Protein AF-A0A9X6YJ36-F1 (afdb_monomer_lite)

Structure (mmCIF, N/CA/C/O backbone):
data_AF-A0A9X6YJ36-F1
#
_entry.id   AF-A0A9X6YJ36-F1
#
loop_
_atom_site.group_PDB
_atom_site.id
_atom_site.type_symbol
_atom_site.label_atom_id
_atom_site.label_alt_id
_atom_site.label_comp_id
_atom_site.label_asym_id
_atom_site.label_entity_id
_atom_site.label_seq_id
_atom_site.pdbx_PDB_ins_code
_atom_site.Cartn_x
_atom_site.Cartn_y
_atom_site.Cartn_z
_atom_site.occupancy
_atom_site.B_iso_or_equiv
_atom_site.auth_seq_id
_atom_site.auth_comp_id
_atom_site.auth_asym_id
_atom_site.auth_atom_id
_atom_site.pdbx_PDB_model_num
ATOM 1 N N . MET A 1 1 ? 21.153 4.451 9.758 1.00 41.94 1 MET A N 1
ATOM 2 C CA . MET A 1 1 ? 20.316 3.243 9.916 1.00 41.94 1 MET A CA 1
ATOM 3 C C . MET A 1 1 ? 19.166 3.372 8.940 1.00 41.94 1 MET A C 1
ATOM 5 O O . MET A 1 1 ? 18.657 4.486 8.860 1.00 41.94 1 MET A O 1
ATOM 9 N N . PRO A 1 2 ? 18.805 2.326 8.182 1.00 46.94 2 PRO A N 1
ATOM 10 C CA . PRO A 1 2 ? 17.690 2.423 7.253 1.00 46.94 2 PRO A CA 1
ATOM 11 C C . PRO A 1 2 ? 16.417 2.746 8.031 1.00 46.94 2 PRO A C 1
ATOM 13 O O . PRO A 1 2 ? 16.202 2.185 9.113 1.00 46.94 2 PRO A O 1
ATOM 16 N N . SER A 1 3 ? 15.610 3.673 7.520 1.00 47.53 3 SER A N 1
ATOM 17 C CA . SER A 1 3 ? 14.328 4.006 8.154 1.00 47.53 3 SER A CA 1
ATOM 18 C C . SER A 1 3 ? 13.435 2.760 8.233 1.00 47.53 3 SER A C 1
ATOM 20 O O . SER A 1 3 ? 13.602 1.820 7.456 1.00 47.53 3 SER A O 1
ATOM 22 N N . ASP A 1 4 ? 12.479 2.725 9.161 1.00 53.12 4 ASP A N 1
ATOM 23 C CA . ASP A 1 4 ? 11.552 1.588 9.313 1.00 53.12 4 ASP A CA 1
ATOM 24 C C . ASP A 1 4 ? 10.821 1.269 7.985 1.00 53.12 4 ASP A C 1
ATOM 26 O O . ASP A 1 4 ? 10.592 0.113 7.625 1.00 53.12 4 ASP A O 1
ATOM 30 N N . HIS A 1 5 ? 10.593 2.309 7.174 1.00 48.12 5 HIS A N 1
ATOM 31 C CA . HIS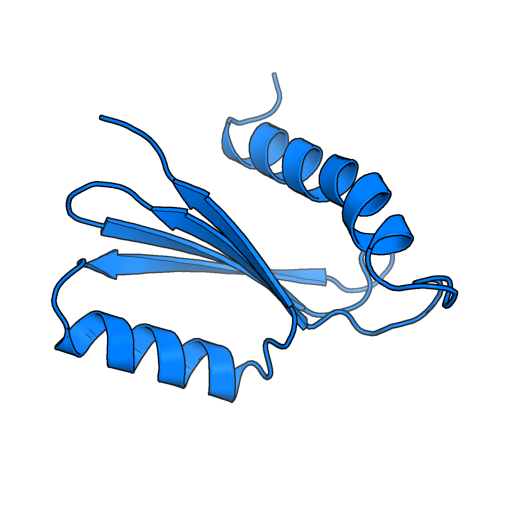 A 1 5 ? 10.107 2.212 5.799 1.00 48.12 5 HIS A CA 1
ATOM 32 C C . HIS A 1 5 ? 11.084 1.475 4.866 1.00 48.12 5 HIS A C 1
ATOM 34 O O . HIS A 1 5 ? 10.661 0.598 4.121 1.00 48.12 5 HIS A O 1
ATOM 40 N N . GLU A 1 6 ? 12.389 1.762 4.913 1.00 46.31 6 GLU A N 1
ATOM 41 C CA . GLU A 1 6 ? 13.416 1.064 4.117 1.00 46.31 6 GLU A CA 1
ATOM 42 C C . GLU A 1 6 ? 13.598 -0.401 4.525 1.00 46.31 6 GLU A C 1
ATOM 44 O O . GLU A 1 6 ? 13.868 -1.249 3.674 1.00 46.31 6 GLU A O 1
ATOM 49 N N . GLN A 1 7 ? 13.392 -0.735 5.800 1.00 51.56 7 GLN A N 1
ATOM 50 C CA . GLN A 1 7 ? 13.436 -2.125 6.260 1.00 51.56 7 GLN A CA 1
ATOM 51 C C . GLN A 1 7 ? 12.212 -2.922 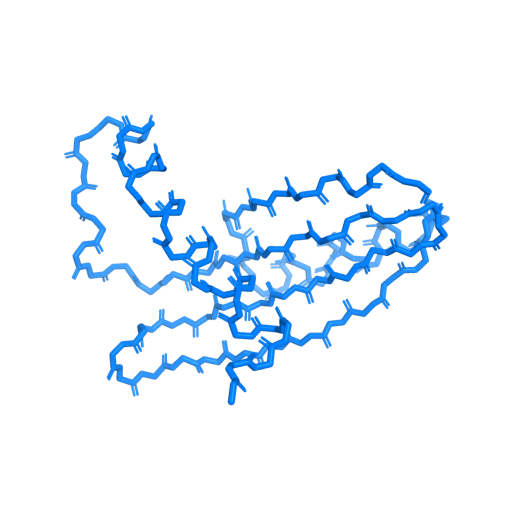5.802 1.00 51.56 7 GLN A C 1
ATOM 53 O O . GLN A 1 7 ? 12.356 -4.061 5.355 1.00 51.56 7 GLN A O 1
ATOM 58 N N . LYS A 1 8 ? 11.017 -2.320 5.827 1.00 53.12 8 LYS A N 1
ATOM 59 C CA . LYS A 1 8 ? 9.810 -2.920 5.235 1.00 53.12 8 LYS A CA 1
ATOM 60 C C . LYS A 1 8 ? 9.953 -3.092 3.725 1.00 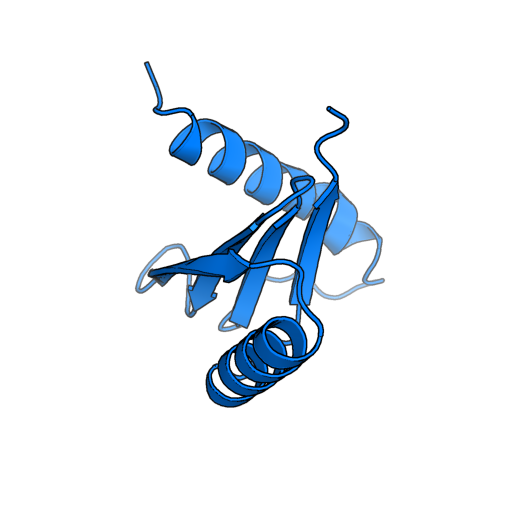53.12 8 LYS A C 1
ATOM 62 O O . LYS A 1 8 ? 9.627 -4.155 3.204 1.00 53.12 8 LYS A O 1
ATOM 67 N N . LEU A 1 9 ? 10.537 -2.107 3.039 1.00 52.50 9 LEU A N 1
ATOM 68 C CA . LEU A 1 9 ? 10.894 -2.197 1.621 1.00 52.50 9 LEU A CA 1
ATOM 69 C C . LEU A 1 9 ? 11.831 -3.380 1.343 1.00 52.50 9 LEU A C 1
ATOM 71 O O . LEU A 1 9 ? 11.573 -4.150 0.421 1.00 52.50 9 LEU A O 1
ATOM 75 N N . LEU A 1 10 ? 12.863 -3.580 2.169 1.00 49.75 10 LEU A N 1
ATOM 76 C CA . LEU A 1 10 ? 13.774 -4.723 2.059 1.00 49.75 10 LEU A CA 1
ATOM 77 C C . LEU A 1 10 ? 13.063 -6.058 2.338 1.00 49.75 10 LEU A C 1
ATOM 79 O O . LEU A 1 10 ? 13.357 -7.068 1.705 1.00 49.75 10 LEU A O 1
ATOM 83 N N . LYS A 1 11 ? 12.084 -6.075 3.247 1.00 53.25 11 LYS A N 1
ATOM 84 C CA . LYS A 1 11 ? 11.272 -7.257 3.568 1.00 53.25 11 LYS A CA 1
ATOM 85 C C . LYS A 1 11 ? 10.325 -7.631 2.419 1.00 53.25 11 LYS A C 1
ATOM 87 O O . LYS A 1 11 ? 10.246 -8.807 2.071 1.00 53.25 11 LYS A O 1
ATOM 92 N N . PHE A 1 12 ? 9.699 -6.653 1.757 1.00 53.66 12 PHE A N 1
ATOM 93 C CA . PHE A 1 12 ? 8.966 -6.868 0.501 1.00 53.66 12 PHE A CA 1
ATOM 94 C C . PHE A 1 12 ? 9.904 -7.285 -0.646 1.00 53.66 12 PHE A C 1
ATOM 96 O O . PHE A 1 12 ? 9.561 -8.168 -1.430 1.00 53.66 12 PHE A O 1
ATOM 103 N N . GLN A 1 13 ? 11.121 -6.733 -0.718 1.00 49.75 13 GLN A N 1
ATOM 104 C CA . GLN A 1 13 ? 12.152 -7.194 -1.655 1.00 49.75 13 GLN A CA 1
ATOM 105 C C . GLN A 1 13 ? 12.588 -8.641 -1.381 1.00 49.75 13 GLN A C 1
ATOM 107 O O . GLN A 1 13 ? 12.790 -9.393 -2.324 1.00 49.75 13 GLN A O 1
ATOM 112 N N . LEU A 1 14 ? 12.698 -9.082 -0.128 1.00 47.72 14 LEU A N 1
ATOM 113 C CA . LEU A 1 14 ? 12.984 -10.483 0.207 1.00 47.72 14 LEU A CA 1
ATOM 114 C C . LEU A 1 14 ? 11.781 -11.393 -0.087 1.00 47.72 14 LEU A C 1
ATOM 116 O O . LEU A 1 14 ? 11.962 -12.531 -0.526 1.00 47.72 14 LEU A O 1
ATOM 120 N N . PHE A 1 15 ? 10.556 -10.871 0.035 1.00 49.88 15 PHE A N 1
ATOM 121 C CA . PHE A 1 15 ? 9.333 -11.540 -0.418 1.00 49.88 15 PHE A CA 1
ATOM 122 C C . PHE A 1 15 ? 9.313 -11.782 -1.944 1.00 49.88 15 PHE A C 1
ATOM 124 O O . PHE A 1 15 ? 8.578 -12.659 -2.398 1.00 49.88 15 PHE A O 1
ATOM 131 N N . ARG A 1 16 ? 10.189 -11.118 -2.732 1.00 47.25 16 ARG A N 1
ATOM 132 C CA . ARG A 1 16 ? 10.451 -11.457 -4.151 1.00 47.25 16 ARG A CA 1
ATOM 133 C C . ARG A 1 16 ? 10.849 -12.912 -4.328 1.00 47.25 16 ARG A C 1
ATOM 135 O O . ARG A 1 16 ? 10.446 -13.506 -5.321 1.00 47.25 16 ARG A O 1
ATOM 142 N N . SER A 1 17 ? 11.626 -13.480 -3.404 1.00 41.09 17 SER A N 1
ATOM 143 C CA . SER A 1 17 ? 12.075 -14.867 -3.539 1.00 41.09 17 SER A CA 1
ATOM 144 C C . SER A 1 17 ? 10.868 -15.804 -3.450 1.00 41.09 17 SER A C 1
ATOM 146 O O . SER A 1 17 ? 10.618 -16.587 -4.356 1.00 41.09 17 SER A O 1
ATOM 148 N N . SER A 1 18 ? 10.012 -15.624 -2.443 1.00 39.25 18 SER A N 1
ATOM 149 C CA . SER A 1 18 ? 8.852 -16.494 -2.223 1.00 39.25 18 SER A CA 1
ATOM 150 C C . SER A 1 18 ? 7.696 -16.276 -3.208 1.00 39.25 18 SER A C 1
ATOM 152 O O . SER A 1 18 ? 7.068 -17.258 -3.594 1.00 39.25 18 SER A O 1
ATOM 154 N N . ILE A 1 19 ? 7.420 -15.043 -3.664 1.00 43.12 19 ILE A N 1
ATOM 155 C CA . ILE A 1 19 ? 6.417 -14.802 -4.725 1.00 43.12 19 ILE A CA 1
ATOM 156 C C . ILE A 1 19 ? 6.905 -15.340 -6.076 1.00 43.12 19 ILE A C 1
ATOM 158 O O . ILE A 1 19 ? 6.105 -15.939 -6.793 1.00 43.12 19 ILE A O 1
ATOM 162 N N . SER A 1 20 ? 8.195 -15.189 -6.409 1.00 41.81 20 SER A N 1
ATOM 163 C CA . SER A 1 20 ? 8.750 -15.752 -7.654 1.00 41.81 20 SER A CA 1
ATOM 164 C C . SER A 1 20 ? 8.642 -17.279 -7.687 1.00 41.81 20 SER A C 1
ATOM 166 O O . SER A 1 20 ? 8.445 -17.848 -8.754 1.00 41.81 20 SER A O 1
ATOM 168 N N . TYR A 1 21 ? 8.722 -17.949 -6.529 1.00 38.38 21 TYR A N 1
ATOM 169 C CA . TYR A 1 21 ? 8.486 -19.394 -6.428 1.00 38.38 21 TYR A CA 1
ATOM 170 C C . TYR A 1 21 ? 6.998 -19.781 -6.375 1.00 38.38 21 TYR A C 1
ATOM 172 O O . TYR A 1 21 ? 6.655 -20.874 -6.821 1.00 38.38 21 TYR A O 1
ATOM 180 N N . LEU A 1 22 ? 6.104 -18.926 -5.856 1.00 40.25 22 LEU A N 1
ATOM 181 C CA . LEU A 1 22 ? 4.659 -19.207 -5.836 1.00 40.25 22 LEU A CA 1
ATOM 182 C C . LEU A 1 22 ? 4.006 -19.052 -7.223 1.00 40.25 22 LEU A C 1
ATOM 184 O O . LEU A 1 22 ? 3.055 -19.767 -7.532 1.00 40.25 22 LEU A O 1
ATOM 188 N N . PHE A 1 23 ? 4.522 -18.153 -8.066 1.00 41.38 23 PHE A N 1
ATOM 189 C CA . PHE A 1 23 ? 4.150 -18.024 -9.478 1.00 41.38 23 PHE A CA 1
ATOM 190 C C . PHE A 1 23 ? 5.060 -18.908 -10.340 1.00 41.38 23 PHE A C 1
ATOM 192 O O . PHE A 1 23 ? 6.057 -18.469 -10.903 1.00 41.38 23 PHE A O 1
ATOM 199 N N . LEU A 1 24 ? 4.706 -20.188 -10.406 1.00 36.62 24 LEU A N 1
ATOM 200 C CA . LEU A 1 24 ? 5.330 -21.245 -11.200 1.00 36.62 24 LEU A CA 1
ATOM 201 C C . LEU A 1 24 ? 5.803 -20.770 -12.605 1.00 36.62 24 LEU A C 1
ATOM 203 O O . LEU A 1 24 ? 5.021 -20.729 -13.551 1.00 36.62 24 LEU A O 1
ATOM 207 N N . GLY A 1 25 ? 7.097 -20.462 -12.758 1.00 37.41 25 GLY A N 1
ATOM 208 C CA . GLY A 1 25 ? 7.811 -20.573 -14.040 1.00 37.41 25 GLY A CA 1
ATOM 209 C C . GLY A 1 25 ? 8.013 -19.331 -14.920 1.00 37.41 25 GLY A C 1
ATOM 210 O O . GLY A 1 25 ? 8.511 -19.505 -16.029 1.00 37.41 25 GLY A O 1
ATOM 211 N N . HIS A 1 26 ? 7.711 -18.105 -14.481 1.00 35.62 26 HIS A N 1
ATOM 212 C CA . HIS A 1 26 ? 8.100 -16.900 -15.233 1.00 35.62 26 HIS A CA 1
ATOM 213 C C . HIS A 1 26 ? 9.013 -15.992 -14.405 1.00 35.62 26 HIS A C 1
ATOM 215 O O . HIS A 1 26 ? 8.612 -15.454 -13.374 1.00 35.62 26 HIS A O 1
ATOM 221 N N . THR A 1 27 ? 10.252 -15.810 -14.867 1.00 38.28 27 THR A N 1
ATOM 222 C CA . THR A 1 27 ? 11.186 -14.817 -14.336 1.00 38.28 27 THR A CA 1
ATOM 223 C C . THR A 1 27 ? 10.559 -13.431 -14.464 1.00 38.28 27 THR A C 1
ATOM 225 O O . THR A 1 27 ? 10.215 -12.988 -15.559 1.00 38.28 27 THR A O 1
ATOM 228 N N . LEU A 1 28 ? 10.417 -12.728 -13.338 1.00 41.69 28 LEU A N 1
ATOM 229 C CA . LEU A 1 28 ? 9.968 -11.334 -13.260 1.00 41.69 28 LEU A CA 1
ATOM 230 C C . LEU A 1 28 ? 11.089 -10.390 -13.741 1.00 41.69 28 LEU A C 1
ATOM 232 O O . LEU A 1 28 ? 11.474 -9.455 -13.049 1.00 41.69 28 LEU A O 1
ATOM 236 N N . GLU A 1 29 ? 11.696 -10.696 -14.886 1.00 39.34 29 GLU A N 1
ATOM 237 C CA . GLU A 1 29 ? 12.882 -10.002 -15.393 1.00 39.34 29 GLU A CA 1
ATOM 238 C C . GLU A 1 29 ? 12.542 -8.722 -16.163 1.00 39.34 29 GLU A C 1
ATOM 240 O O . GLU A 1 29 ? 13.447 -7.969 -16.484 1.00 39.34 29 GLU A O 1
ATOM 245 N N . THR A 1 30 ? 11.271 -8.418 -16.445 1.00 43.38 30 THR A N 1
ATOM 246 C CA . THR A 1 30 ? 10.927 -7.236 -17.270 1.00 43.38 30 THR A CA 1
ATOM 247 C C . THR A 1 30 ? 9.481 -6.740 -17.129 1.00 43.38 30 THR A C 1
ATOM 249 O O . THR A 1 30 ? 9.002 -5.987 -17.974 1.00 43.38 30 THR A O 1
ATOM 252 N N . LEU A 1 31 ? 8.741 -7.123 -16.082 1.00 49.72 31 LEU A N 1
ATOM 253 C CA . LEU A 1 31 ? 7.388 -6.585 -15.900 1.00 49.72 31 LEU A CA 1
ATOM 254 C C . LEU A 1 31 ? 7.451 -5.171 -15.307 1.00 49.72 31 LEU A C 1
ATOM 256 O O . LEU A 1 31 ? 8.019 -4.985 -14.233 1.00 49.72 31 LEU A O 1
ATOM 260 N N . HIS A 1 32 ? 6.796 -4.202 -15.957 1.00 56.69 32 HIS A N 1
ATOM 261 C CA . HIS A 1 32 ? 6.299 -3.002 -15.277 1.00 56.69 32 HIS A CA 1
ATOM 262 C C . HIS A 1 32 ? 5.402 -3.464 -14.124 1.00 56.69 32 HIS A C 1
ATOM 264 O O . HIS A 1 32 ? 4.230 -3.804 -14.314 1.00 56.69 32 HIS A O 1
ATOM 270 N N . SER A 1 33 ? 5.978 -3.561 -12.931 1.00 72.31 33 SER A N 1
ATOM 271 C CA . SER A 1 33 ? 5.280 -4.094 -11.774 1.00 72.31 33 SER A CA 1
ATOM 272 C C . SER A 1 33 ? 4.342 -3.027 -11.232 1.00 72.31 33 SER A C 1
ATOM 274 O O . SER A 1 33 ? 4.801 -1.938 -10.903 1.00 72.31 33 SER A O 1
ATOM 276 N N . HIS A 1 34 ? 3.050 -3.34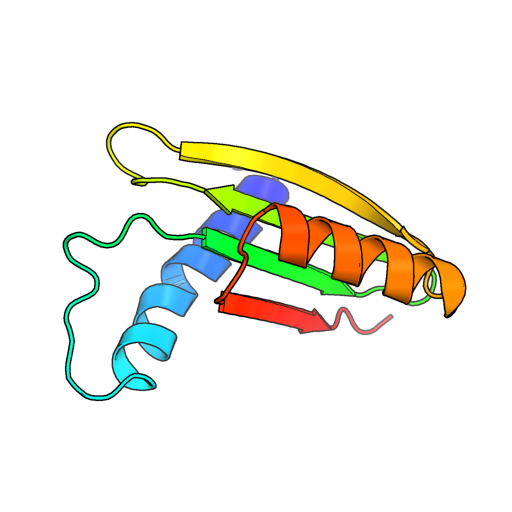9 -11.154 1.00 85.81 34 HIS A N 1
ATOM 277 C CA . HIS A 1 34 ? 2.043 -2.578 -10.425 1.00 85.81 34 HIS A CA 1
ATOM 278 C C . HIS A 1 34 ? 1.691 -3.378 -9.171 1.00 85.81 34 HIS A C 1
ATOM 280 O O . HIS A 1 34 ? 0.872 -4.305 -9.212 1.00 85.81 34 HIS A O 1
ATOM 286 N N . CYS A 1 35 ? 2.387 -3.097 -8.071 1.00 87.31 35 CYS A N 1
ATOM 287 C CA . CYS A 1 35 ? 2.222 -3.835 -6.825 1.00 87.31 35 CYS A CA 1
ATOM 288 C C . CYS A 1 35 ? 2.038 -2.918 -5.617 1.00 87.31 35 CYS A C 1
ATOM 290 O O . CYS A 1 35 ? 2.455 -1.759 -5.614 1.00 87.31 35 CYS A O 1
ATOM 292 N N . ALA A 1 36 ? 1.400 -3.462 -4.582 1.00 87.75 36 ALA A N 1
ATOM 293 C CA . ALA A 1 36 ? 1.170 -2.769 -3.328 1.00 87.75 36 ALA A CA 1
ATOM 294 C C . ALA A 1 36 ? 1.510 -3.630 -2.104 1.00 87.75 36 ALA A C 1
ATOM 296 O O . ALA A 1 36 ? 1.276 -4.842 -2.079 1.00 87.75 36 ALA A O 1
ATOM 297 N N . GLY A 1 37 ? 2.041 -2.977 -1.072 1.00 87.38 37 GLY A N 1
ATOM 298 C CA . GLY A 1 37 ? 2.236 -3.522 0.268 1.00 87.38 37 GLY A CA 1
ATOM 299 C C . GLY A 1 37 ? 1.242 -2.907 1.252 1.00 87.38 37 GLY A C 1
ATOM 300 O O . GLY A 1 37 ? 1.093 -1.688 1.273 1.00 87.38 37 GLY A O 1
ATOM 301 N N . LEU A 1 38 ? 0.570 -3.726 2.060 1.00 89.69 38 LEU A N 1
ATOM 302 C CA . LEU A 1 38 ? -0.394 -3.286 3.074 1.00 89.69 38 LEU A CA 1
ATOM 303 C C . LEU A 1 38 ? 0.118 -3.608 4.472 1.00 89.69 38 LEU A C 1
ATOM 305 O O . LEU A 1 38 ? 0.255 -4.781 4.812 1.00 89.69 38 LEU A O 1
ATOM 309 N N . ASP A 1 39 ? 0.282 -2.581 5.298 1.00 87.12 39 ASP A N 1
ATOM 310 C CA . ASP A 1 39 ? 0.406 -2.733 6.744 1.00 87.12 39 ASP A CA 1
ATOM 311 C C . ASP A 1 39 ? -0.961 -2.491 7.379 1.00 87.12 39 ASP A C 1
ATOM 313 O O . ASP A 1 39 ? -1.483 -1.374 7.362 1.00 87.12 39 ASP A O 1
ATOM 317 N N . VAL A 1 40 ? -1.559 -3.540 7.940 1.00 88.56 40 VAL A N 1
ATOM 318 C CA . VAL A 1 40 ? -2.884 -3.449 8.564 1.00 88.56 40 VAL A CA 1
ATOM 319 C C . VAL A 1 40 ? -2.749 -3.374 10.079 1.00 88.56 40 VAL A C 1
ATOM 321 O O . VAL A 1 40 ? -2.229 -4.300 10.707 1.00 88.56 40 VAL A O 1
ATOM 324 N N . TYR A 1 41 ? -3.271 -2.288 10.647 1.00 87.25 41 TYR A N 1
ATOM 325 C CA . TYR A 1 41 ? -3.410 -2.021 12.077 1.00 87.25 41 TYR A CA 1
ATOM 326 C C . TYR A 1 41 ? -4.893 -2.040 12.476 1.00 87.25 41 TYR A C 1
ATOM 328 O O . TYR A 1 41 ? -5.788 -2.155 11.639 1.00 87.25 41 TYR A O 1
ATOM 336 N N . GLN A 1 42 ? -5.189 -1.912 13.773 1.00 87.88 42 GLN A N 1
ATOM 337 C CA . GLN A 1 42 ? -6.570 -1.998 14.260 1.00 87.88 42 GLN A CA 1
ATOM 338 C C . GLN A 1 42 ? -7.498 -0.918 13.666 1.00 87.88 42 GLN A C 1
ATOM 340 O O . GLN A 1 42 ? -8.667 -1.188 13.383 1.00 87.88 42 GLN A O 1
ATOM 345 N N . LYS A 1 43 ? -6.996 0.310 13.492 1.00 92.50 43 LYS A N 1
ATOM 346 C CA . LYS A 1 43 ? -7.799 1.474 13.068 1.00 92.50 43 LYS A CA 1
ATOM 347 C C . LYS A 1 43 ? -7.453 1.991 11.677 1.00 92.50 43 LYS A C 1
ATOM 349 O O . LYS A 1 43 ? -8.222 2.773 11.121 1.00 92.50 43 LYS A O 1
ATOM 354 N N . GLU A 1 44 ? -6.327 1.558 11.129 1.00 93.88 44 GLU A N 1
ATOM 355 C CA . GLU A 1 44 ? -5.777 2.090 9.892 1.00 93.88 44 GLU A CA 1
ATOM 356 C C . GLU A 1 44 ? -5.054 1.017 9.079 1.00 93.88 44 GLU A C 1
ATOM 358 O O . GLU A 1 44 ? -4.579 0.013 9.608 1.00 93.88 44 GLU A O 1
ATOM 363 N N . ILE A 1 45 ? -4.984 1.253 7.778 1.00 94.06 45 ILE A N 1
ATOM 364 C CA . ILE A 1 45 ? -4.261 0.465 6.792 1.00 94.06 45 ILE A CA 1
ATOM 365 C C . ILE A 1 45 ? -3.317 1.425 6.084 1.00 94.06 45 ILE A C 1
ATOM 367 O O . ILE A 1 45 ? -3.774 2.407 5.501 1.00 94.06 45 ILE A O 1
ATOM 371 N N . VAL A 1 46 ? -2.018 1.148 6.122 1.00 92.56 46 VAL A N 1
ATOM 372 C CA . VAL A 1 46 ? -1.017 1.906 5.368 1.00 92.56 46 VAL A CA 1
ATOM 373 C C . VAL A 1 46 ? -0.702 1.137 4.093 1.00 92.56 46 VAL A C 1
ATOM 375 O O . VAL A 1 46 ? -0.268 -0.013 4.146 1.00 92.56 46 VAL A O 1
ATOM 378 N N . VAL A 1 47 ? -0.937 1.767 2.948 1.00 92.06 47 VAL A N 1
ATOM 379 C CA . VAL A 1 47 ? -0.709 1.200 1.621 1.00 92.06 47 VAL A CA 1
ATOM 380 C C . VAL A 1 47 ? 0.527 1.844 1.009 1.00 92.06 47 VAL A C 1
ATOM 382 O O . VAL A 1 47 ? 0.613 3.069 0.932 1.00 92.06 47 VAL A O 1
ATOM 385 N N . TYR A 1 48 ? 1.449 1.014 0.536 1.00 90.44 48 TYR A N 1
ATOM 386 C CA . TYR A 1 48 ? 2.643 1.404 -0.205 1.00 90.44 48 TYR A CA 1
ATOM 387 C C . TYR A 1 48 ? 2.516 0.926 -1.647 1.00 90.44 48 TYR A C 1
ATOM 389 O O . TYR A 1 48 ? 2.414 -0.275 -1.875 1.00 90.44 48 TYR A O 1
ATOM 397 N N . ILE A 1 49 ? 2.543 1.845 -2.605 1.00 88.56 49 ILE A N 1
ATOM 398 C CA . ILE A 1 49 ? 2.458 1.575 -4.041 1.00 88.56 49 ILE A CA 1
ATOM 399 C C . ILE A 1 49 ? 3.851 1.554 -4.653 1.00 88.56 49 ILE A C 1
ATOM 401 O O . ILE A 1 49 ? 4.681 2.409 -4.343 1.00 88.56 49 ILE A O 1
ATOM 405 N N . PHE A 1 50 ? 4.064 0.619 -5.573 1.00 84.44 50 PHE A N 1
ATOM 406 C CA . PHE A 1 50 ? 5.239 0.540 -6.429 1.00 84.44 50 PHE A CA 1
ATOM 407 C C . PHE A 1 50 ? 4.775 0.328 -7.866 1.00 84.44 50 PHE A C 1
ATOM 409 O O . PHE A 1 50 ? 4.195 -0.712 -8.186 1.00 84.44 50 PHE A O 1
ATOM 416 N N . ILE A 1 51 ? 5.017 1.325 -8.715 1.00 85.81 51 ILE A N 1
ATOM 417 C CA . ILE A 1 51 ? 4.675 1.281 -10.138 1.00 85.81 51 ILE A CA 1
ATOM 418 C C . ILE A 1 51 ? 5.934 1.525 -10.958 1.00 85.81 51 ILE A C 1
ATOM 420 O O . ILE A 1 51 ? 6.616 2.531 -10.764 1.00 85.81 51 ILE A O 1
ATOM 424 N N . GLY A 1 52 ? 6.214 0.617 -11.887 1.00 79.75 52 GLY A N 1
ATOM 425 C CA . GLY A 1 52 ? 7.298 0.752 -12.857 1.00 79.75 52 GLY A CA 1
ATOM 426 C C . GLY A 1 52 ? 8.421 -0.259 -12.656 1.00 79.75 52 GLY A C 1
ATOM 427 O O . GLY A 1 52 ? 8.208 -1.349 -12.119 1.00 79.75 52 GLY A O 1
ATOM 428 N N . ILE A 1 53 ? 9.609 0.083 -13.146 1.00 73.12 53 ILE A N 1
ATOM 429 C CA . ILE A 1 53 ? 10.790 -0.781 -13.166 1.00 73.12 53 ILE A CA 1
ATOM 430 C C . ILE A 1 53 ? 11.740 -0.300 -12.071 1.00 73.12 53 ILE A C 1
ATOM 432 O O . ILE A 1 53 ? 12.217 0.832 -12.105 1.00 73.12 53 ILE A O 1
ATOM 436 N N . PHE A 1 54 ? 12.039 -1.174 -11.106 1.00 58.59 54 PHE A N 1
ATOM 437 C CA . PHE A 1 54 ? 12.796 -0.814 -9.898 1.00 58.59 54 PHE A CA 1
ATOM 438 C C . PHE A 1 54 ? 14.187 -0.210 -10.183 1.00 58.59 54 PHE A C 1
ATOM 440 O O . PHE A 1 54 ? 14.693 0.550 -9.363 1.00 58.59 54 PHE A O 1
ATOM 447 N N . GLU A 1 55 ? 14.797 -0.528 -11.328 1.00 59.50 55 GLU A N 1
ATOM 448 C CA . GLU A 1 55 ? 16.142 -0.065 -11.698 1.00 59.50 55 GLU A CA 1
ATOM 449 C C . GLU A 1 55 ? 16.175 1.274 -12.444 1.00 59.50 55 GLU A C 1
ATOM 451 O O . GLU A 1 55 ? 17.216 1.929 -12.452 1.00 59.50 55 GLU A O 1
ATOM 456 N N . THR A 1 56 ? 15.069 1.700 -13.058 1.00 64.44 56 THR A N 1
ATOM 457 C CA . THR A 1 56 ? 15.074 2.852 -13.973 1.00 64.44 56 THR A CA 1
ATOM 458 C C . THR A 1 56 ? 14.033 3.900 -13.611 1.00 64.44 56 THR A C 1
ATOM 460 O O . THR A 1 56 ? 14.367 5.079 -13.534 1.00 64.44 56 THR A O 1
ATOM 463 N N . GLU A 1 57 ? 12.791 3.493 -13.347 1.00 68.19 57 GLU A N 1
ATOM 464 C CA . GLU A 1 57 ? 11.669 4.400 -13.102 1.00 68.19 57 GLU A CA 1
ATOM 465 C C . GLU A 1 57 ? 10.663 3.727 -12.164 1.00 68.19 57 GLU A C 1
ATOM 467 O O . GLU A 1 57 ? 9.859 2.892 -12.580 1.00 68.19 57 GLU A O 1
ATOM 472 N N . LEU A 1 58 ? 10.733 4.077 -10.878 1.00 77.56 58 LEU A N 1
ATOM 473 C CA . LEU A 1 58 ? 9.878 3.525 -9.832 1.00 77.56 58 LEU A CA 1
ATOM 474 C C . LEU A 1 58 ? 9.099 4.643 -9.141 1.00 77.56 58 LEU A C 1
ATOM 476 O O . LEU A 1 58 ? 9.648 5.385 -8.322 1.00 77.56 58 LEU A O 1
ATOM 480 N N . THR A 1 59 ? 7.804 4.714 -9.419 1.00 84.19 59 THR A N 1
ATOM 481 C CA . THR A 1 59 ? 6.876 5.579 -8.692 1.00 84.19 59 THR A CA 1
ATOM 482 C C . THR A 1 59 ? 6.502 4.925 -7.372 1.00 84.19 59 THR A C 1
ATOM 484 O O . THR A 1 59 ? 6.152 3.742 -7.325 1.00 84.19 59 THR A O 1
ATOM 487 N N . LYS A 1 60 ? 6.575 5.713 -6.295 1.00 85.12 60 LYS A N 1
ATOM 488 C CA . LYS A 1 60 ? 6.171 5.308 -4.951 1.00 85.12 60 LYS A CA 1
ATOM 489 C C . LYS A 1 60 ? 5.087 6.238 -4.439 1.00 85.12 60 LYS A C 1
ATOM 491 O O . LYS A 1 60 ? 5.304 7.445 -4.373 1.00 85.12 60 LYS A O 1
ATOM 496 N N . GLU A 1 61 ? 3.970 5.669 -4.010 1.00 91.12 61 GLU A N 1
ATOM 497 C CA . GLU A 1 61 ? 2.934 6.403 -3.283 1.00 91.12 61 GLU A CA 1
ATOM 498 C C . GLU A 1 61 ? 2.662 5.734 -1.945 1.00 91.12 61 GLU A C 1
ATOM 500 O O . GLU A 1 61 ? 2.742 4.513 -1.816 1.00 91.12 61 GLU A O 1
ATOM 505 N N . ILE A 1 62 ? 2.347 6.544 -0.938 1.00 91.38 62 ILE A N 1
ATOM 506 C CA . ILE A 1 62 ? 1.941 6.057 0.376 1.00 91.38 62 ILE A CA 1
ATOM 507 C C . ILE A 1 62 ? 0.617 6.717 0.712 1.00 91.38 62 ILE A C 1
ATOM 509 O O . ILE A 1 62 ? 0.491 7.941 0.638 1.00 91.38 62 ILE A O 1
ATOM 513 N N . ARG A 1 63 ? -0.366 5.909 1.098 1.00 95.88 63 ARG A N 1
ATOM 514 C CA . ARG A 1 63 ? -1.662 6.408 1.551 1.00 95.88 63 ARG A CA 1
ATOM 515 C C . ARG A 1 63 ? -2.172 5.578 2.717 1.00 95.88 63 ARG A C 1
ATOM 517 O O . ARG A 1 63 ? -2.057 4.356 2.714 1.00 95.88 63 ARG A O 1
ATOM 524 N N . THR A 1 64 ? -2.754 6.257 3.698 1.00 95.44 64 THR A N 1
ATOM 525 C CA . THR A 1 64 ? -3.351 5.621 4.874 1.00 95.44 64 THR A CA 1
ATOM 526 C C . THR A 1 64 ? -4.868 5.696 4.786 1.00 95.44 64 THR A C 1
ATOM 528 O O . THR A 1 64 ? -5.424 6.762 4.523 1.00 95.44 64 THR A O 1
ATOM 531 N N . PHE A 1 65 ? -5.535 4.574 5.037 1.00 96.62 65 PHE A N 1
ATOM 532 C CA . PHE A 1 65 ? -6.989 4.450 5.037 1.00 96.62 65 PHE A CA 1
ATOM 533 C C . PHE A 1 65 ? -7.488 3.984 6.406 1.00 96.62 65 PHE A C 1
ATOM 535 O O . PHE A 1 65 ? -6.885 3.088 6.995 1.00 96.62 65 PHE A O 1
ATOM 542 N N . PRO A 1 66 ? -8.602 4.520 6.929 1.00 95.81 66 PRO A N 1
ATOM 543 C CA . PRO A 1 66 ? -9.254 3.941 8.100 1.00 95.81 66 PRO A CA 1
ATOM 544 C C . PRO A 1 66 ? -9.877 2.567 7.795 1.00 95.81 66 PRO A C 1
ATOM 546 O O . PRO A 1 66 ? -10.215 2.265 6.654 1.00 95.81 66 PRO A O 1
ATOM 549 N N . THR A 1 67 ? -10.133 1.752 8.821 1.00 93.31 67 THR A N 1
ATOM 550 C CA . THR A 1 67 ? -10.693 0.389 8.663 1.00 93.31 67 THR A CA 1
ATOM 551 C C . THR A 1 67 ? -12.224 0.323 8.521 1.00 93.31 67 THR A C 1
ATOM 553 O O . THR A 1 67 ? -12.804 -0.763 8.536 1.00 93.31 67 THR A O 1
ATOM 556 N N . LEU A 1 68 ? -12.914 1.463 8.370 1.00 94.25 68 LEU A N 1
ATOM 557 C CA . LEU A 1 68 ? -14.364 1.470 8.120 1.00 94.25 68 LEU A CA 1
ATOM 558 C C . LEU A 1 68 ? -14.654 1.093 6.662 1.00 94.25 68 LEU A C 1
ATOM 560 O O . LEU A 1 68 ? -13.982 1.574 5.756 1.00 94.25 68 LEU A O 1
ATOM 564 N N . ILE A 1 69 ? -15.719 0.315 6.437 1.00 94.12 69 ILE A N 1
ATOM 565 C CA . ILE A 1 69 ? -16.089 -0.265 5.129 1.00 94.12 69 ILE A CA 1
ATOM 566 C C . ILE A 1 69 ? -16.027 0.744 3.972 1.00 94.12 69 ILE A C 1
ATOM 568 O O . ILE A 1 69 ? -15.469 0.430 2.928 1.00 94.12 69 ILE A O 1
ATOM 572 N N . LYS A 1 70 ? -16.544 1.966 4.153 1.00 95.88 70 LYS A N 1
ATOM 573 C CA . LYS A 1 70 ? -16.518 2.998 3.099 1.00 95.88 70 LYS A CA 1
ATOM 574 C C . LYS A 1 70 ? -15.097 3.334 2.620 1.00 95.88 70 LYS A C 1
ATOM 576 O O . LYS A 1 70 ? -14.873 3.457 1.426 1.00 95.88 70 LYS A O 1
ATOM 581 N N . TYR A 1 71 ? -14.130 3.381 3.536 1.00 96.25 71 TYR A N 1
ATOM 582 C CA . TYR A 1 71 ? -12.736 3.673 3.210 1.00 96.25 71 TYR A CA 1
ATOM 583 C C . TYR A 1 71 ? -12.013 2.460 2.622 1.00 96.25 71 TYR A C 1
ATOM 585 O O . TYR A 1 71 ? -11.061 2.632 1.871 1.00 96.25 71 TYR A O 1
ATOM 593 N N . LEU A 1 72 ? -12.484 1.240 2.905 1.00 95.12 72 LEU A N 1
ATOM 594 C CA . LEU A 1 72 ? -12.004 0.039 2.217 1.00 95.12 72 LEU A CA 1
ATOM 595 C C . LEU A 1 72 ? -12.420 0.038 0.741 1.00 95.12 72 LEU A C 1
ATOM 597 O O . LEU A 1 72 ? -11.628 -0.367 -0.103 1.00 95.12 72 LEU A O 1
ATOM 601 N N . PHE A 1 73 ? -13.624 0.527 0.424 1.00 97.00 73 PHE A N 1
ATOM 602 C CA . PHE A 1 73 ? -14.049 0.724 -0.964 1.00 97.00 73 PHE A CA 1
ATOM 603 C C . PHE A 1 73 ? -13.249 1.827 -1.662 1.00 97.00 73 PHE A C 1
ATOM 605 O O . PHE A 1 73 ? -12.801 1.618 -2.782 1.00 97.00 73 PHE A O 1
ATOM 612 N N . GLU A 1 74 ? -13.008 2.961 -0.997 1.00 97.69 74 GLU A N 1
ATOM 613 C CA . GLU A 1 74 ? -12.141 4.023 -1.535 1.00 97.69 74 GLU A CA 1
ATOM 614 C C . GLU A 1 74 ? -10.708 3.520 -1.780 1.00 97.69 74 GLU A C 1
ATOM 616 O O . GLU A 1 74 ? -10.101 3.837 -2.802 1.00 97.69 74 GLU A O 1
ATOM 621 N N . MET A 1 75 ? -10.174 2.699 -0.869 1.00 96.75 75 MET A N 1
ATOM 622 C CA . MET A 1 75 ? -8.874 2.051 -1.041 1.00 96.75 75 MET A CA 1
ATOM 623 C C . MET A 1 75 ? -8.876 1.111 -2.245 1.00 96.75 75 MET A C 1
ATOM 625 O O . MET A 1 75 ? -7.948 1.162 -3.045 1.00 96.75 75 MET A O 1
ATOM 629 N N . LEU A 1 76 ? -9.905 0.268 -2.384 1.00 95.81 76 LEU A N 1
ATOM 630 C CA . LEU A 1 76 ? -10.032 -0.650 -3.513 1.00 95.81 76 LEU A CA 1
ATOM 631 C C . LEU A 1 76 ? -10.094 0.108 -4.842 1.00 95.81 76 LEU A C 1
ATOM 633 O O . LEU A 1 76 ? -9.312 -0.196 -5.734 1.00 95.81 76 LEU A O 1
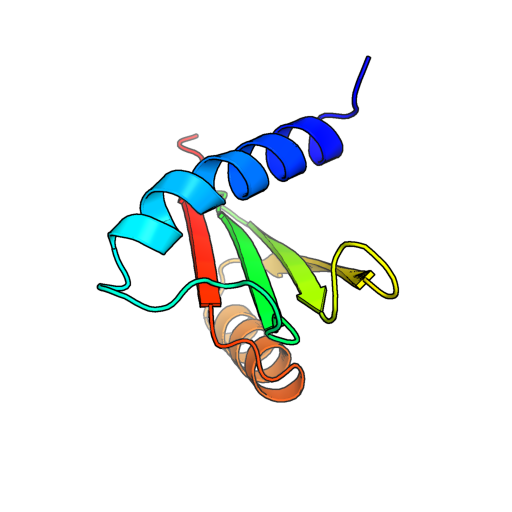ATOM 637 N N . GLN A 1 77 ? -10.948 1.128 -4.941 1.00 97.31 77 GLN A N 1
ATOM 638 C CA . GLN A 1 77 ? -11.069 1.946 -6.147 1.00 97.31 77 GLN A CA 1
ATOM 639 C C . GLN A 1 77 ? -9.727 2.593 -6.516 1.00 97.31 77 GLN A C 1
ATOM 641 O O . GLN A 1 77 ? -9.317 2.564 -7.672 1.00 97.31 77 GLN A O 1
ATOM 646 N N . TRP A 1 78 ? -9.005 3.130 -5.532 1.00 96.94 78 TRP A N 1
ATOM 647 C CA . TRP A 1 78 ? -7.693 3.726 -5.773 1.00 96.94 78 TRP A CA 1
ATOM 648 C C . TRP A 1 78 ? -6.658 2.701 -6.266 1.00 96.94 78 TRP A C 1
ATOM 650 O O . TRP A 1 78 ? -5.877 2.991 -7.170 1.00 96.94 78 TRP A O 1
ATOM 660 N N . LEU A 1 79 ? -6.660 1.486 -5.711 1.00 94.44 79 LEU A N 1
ATOM 661 C CA . LEU A 1 79 ? -5.796 0.398 -6.177 1.00 94.44 79 LEU A CA 1
ATOM 662 C C . LEU A 1 79 ? -6.147 -0.043 -7.609 1.00 94.44 79 LEU A C 1
ATOM 664 O O . LEU A 1 79 ? -5.242 -0.339 -8.390 1.00 94.44 79 LEU A O 1
ATOM 668 N N . GLU A 1 80 ? -7.433 -0.056 -7.962 1.00 94.19 80 GLU A N 1
ATOM 669 C CA . GLU A 1 80 ? -7.917 -0.361 -9.314 1.00 94.19 80 GLU A CA 1
ATOM 670 C C . GLU A 1 80 ? -7.506 0.714 -10.331 1.00 94.19 80 GLU A C 1
ATOM 672 O O . GLU A 1 80 ? -7.002 0.374 -11.400 1.00 94.19 80 GLU A O 1
ATOM 677 N N . GLU A 1 81 ? -7.636 2.000 -9.991 1.00 96.12 81 GLU A N 1
ATOM 678 C CA . GLU A 1 81 ? -7.194 3.130 -10.830 1.00 96.12 81 GLU A CA 1
ATOM 679 C C . GLU A 1 81 ? -5.689 3.059 -11.141 1.00 96.12 81 GLU A C 1
ATOM 681 O O . GLU A 1 81 ? -5.243 3.365 -12.250 1.00 96.12 81 GLU A O 1
ATOM 686 N N . LEU A 1 82 ? -4.904 2.593 -10.170 1.00 92.62 82 LEU A N 1
ATOM 687 C CA . LEU A 1 82 ? -3.467 2.368 -10.294 1.00 92.62 82 LEU A CA 1
ATOM 688 C C . LEU A 1 82 ? -3.105 1.019 -10.935 1.00 92.62 82 LEU A C 1
ATOM 690 O O . LEU A 1 82 ? -1.922 0.702 -11.042 1.00 92.62 82 LEU A O 1
ATOM 694 N N . HIS A 1 83 ? -4.091 0.228 -11.368 1.00 91.00 83 HIS A N 1
ATOM 695 C CA . HIS A 1 83 ? -3.906 -1.090 -11.980 1.00 91.00 83 HIS A CA 1
ATOM 696 C C . HIS A 1 83 ? -3.061 -2.044 -11.119 1.00 91.00 83 HIS A C 1
ATOM 698 O O . HIS A 1 83 ? -2.272 -2.839 -11.634 1.00 91.00 83 HIS A O 1
ATOM 704 N N . ILE A 1 84 ? -3.203 -1.972 -9.792 1.00 87.31 84 ILE A N 1
ATOM 705 C CA . ILE A 1 84 ? -2.478 -2.845 -8.870 1.00 87.31 84 ILE A CA 1
ATOM 706 C C . ILE A 1 84 ? -3.008 -4.273 -8.998 1.00 87.31 84 ILE A C 1
ATOM 708 O O . ILE A 1 84 ? -4.155 -4.562 -8.669 1.00 87.31 84 ILE A O 1
ATOM 712 N N . ILE A 1 85 ? -2.137 -5.183 -9.432 1.00 80.25 85 ILE A N 1
ATOM 713 C CA . ILE A 1 85 ? -2.469 -6.600 -9.665 1.00 80.25 85 ILE A CA 1
ATOM 714 C C . ILE A 1 85 ? -1.804 -7.546 -8.660 1.00 80.25 85 ILE A C 1
ATOM 716 O O . ILE A 1 85 ? -2.153 -8.724 -8.578 1.00 80.25 85 ILE A O 1
ATOM 720 N N . HIS A 1 86 ? -0.853 -7.038 -7.874 1.00 80.44 86 HIS A N 1
ATOM 721 C CA . HIS A 1 86 ? -0.159 -7.800 -6.844 1.00 80.44 86 HIS A CA 1
ATOM 722 C C . HIS A 1 86 ? -0.229 -7.081 -5.505 1.00 80.44 86 HIS A C 1
ATOM 724 O O . HIS A 1 86 ? 0.189 -5.931 -5.378 1.00 80.44 86 HIS A O 1
ATOM 730 N N . LEU A 1 87 ? -0.714 -7.796 -4.497 1.00 81.25 87 LEU A N 1
ATOM 731 C CA . LEU A 1 87 ? -0.848 -7.306 -3.136 1.00 81.25 87 LEU A CA 1
ATOM 732 C C . LEU A 1 87 ? -0.122 -8.239 -2.181 1.00 81.25 87 LEU A C 1
ATOM 734 O O . LEU A 1 87 ? -0.322 -9.453 -2.205 1.00 81.25 87 LEU A O 1
ATOM 738 N N . ALA A 1 88 ? 0.693 -7.656 -1.314 1.00 81.25 88 ALA A N 1
ATOM 739 C CA . ALA A 1 88 ? 1.264 -8.344 -0.173 1.00 81.25 88 ALA A CA 1
ATOM 740 C C . ALA A 1 88 ? 0.822 -7.619 1.103 1.00 81.25 88 ALA A C 1
ATOM 742 O O . ALA A 1 88 ? 0.848 -6.394 1.174 1.00 81.25 88 ALA A O 1
ATOM 743 N N . MET A 1 89 ? 0.372 -8.375 2.100 1.00 84.44 89 MET A N 1
ATOM 744 C CA . MET A 1 89 ? -0.218 -7.830 3.320 1.00 84.44 89 MET A CA 1
ATOM 745 C C . MET A 1 89 ? 0.538 -8.343 4.542 1.00 84.44 89 MET A C 1
ATOM 747 O O . MET A 1 89 ? 0.652 -9.553 4.746 1.00 84.44 89 MET A O 1
ATOM 751 N N . GLU A 1 90 ? 0.990 -7.424 5.387 1.00 78.88 90 GLU A N 1
ATOM 752 C CA . GLU A 1 90 ? 1.461 -7.702 6.735 1.00 78.88 90 GLU A CA 1
ATOM 753 C C . GLU A 1 90 ? 0.370 -7.285 7.730 1.00 78.88 90 GLU A C 1
ATOM 755 O O . GLU A 1 90 ? 0.002 -6.116 7.866 1.00 78.88 90 GLU A O 1
ATOM 760 N N . ARG A 1 91 ? -0.195 -8.268 8.437 1.00 73.31 91 ARG A N 1
ATOM 761 C CA . ARG A 1 91 ? -1.102 -7.987 9.550 1.00 73.31 91 ARG A CA 1
ATOM 762 C C . ARG A 1 91 ? -0.264 -7.724 10.792 1.00 73.31 91 ARG A C 1
ATOM 764 O O . ARG A 1 91 ? 0.250 -8.667 11.398 1.00 73.31 91 ARG A O 1
ATOM 771 N N . THR A 1 92 ? -0.193 -6.468 11.212 1.00 61.84 92 THR A N 1
ATOM 772 C CA . THR A 1 92 ? 0.459 -6.129 12.473 1.00 61.84 92 THR A CA 1
ATOM 773 C C . THR A 1 92 ? -0.496 -6.483 13.604 1.00 61.84 92 THR A C 1
ATOM 775 O O . THR A 1 92 ? -1.616 -5.982 13.697 1.00 61.84 92 THR A O 1
ATOM 778 N N . ARG A 1 93 ? -0.091 -7.436 14.441 1.00 50.16 93 ARG A N 1
ATOM 779 C CA . ARG A 1 93 ? -0.865 -7.843 15.610 1.00 50.16 93 ARG A CA 1
ATOM 780 C C . ARG A 1 93 ? -0.472 -6.918 16.755 1.00 50.16 93 ARG A C 1
ATOM 782 O O . ARG A 1 93 ? 0.572 -7.180 17.334 1.00 50.16 93 ARG A O 1
ATOM 789 N N . ILE A 1 94 ? -1.263 -5.878 17.026 1.00 45.81 94 ILE A N 1
ATOM 790 C CA . ILE A 1 94 ? -1.520 -5.224 18.332 1.00 45.81 94 ILE A CA 1
ATOM 791 C C . ILE A 1 94 ? -2.544 -4.108 18.106 1.00 45.81 94 ILE A C 1
ATOM 793 O O . ILE A 1 94 ? -2.344 -3.296 17.177 1.00 45.81 94 ILE A O 1
#

Foldseek 3Di:
DDPPVVVVVVVVVVCCVVVVVVPPDDDPPDDQAFAWEWEDDPFKIWIWTWGGDPPPDTDIDIDMFTPDPVRVVVVVVVSVVSVHPYYDYDYDDD

pLDDT: mean 72.05, std 21.64, range [35.62, 97.69]

Radius of gyration: 13.92 Å; chains: 1; bounding box: 37×28×36 Å

Sequence (94 aa):
MPSDHEQKLLKFQLFRSSISYLFLGHTLETLHSHCAGLDVYQKEIVVYIFIGIFETELTKEIRTFPTLIKYLFEMLQWLEELHIIHLAMERTRI

Organism: Bacillus cereus (NCBI:txid1396)

Secondary structure (DSSP, 8-state):
---HHHHHHHHHHHHHHHHHHHSTT---SS--EEEEEEEE-SS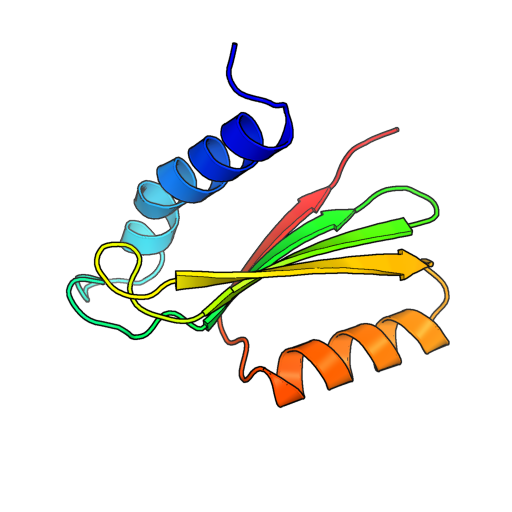EEEEEEEEEETTTEEEEEEEEEESSHHHHHHHHHHHHHTT--EEEEEE---